Protein AF-A0A7X0UBD3-F1 (afdb_monomer_lite)

Foldseek 3Di:
DDDDDDDDPDPPPPPPPPPPPLDADEDDPLLLLLLLLLLQLVLVLVCVVVVCVVPVVCVVCSCVVNVLSVVLNVLSCVLCVVRCVRHDVVSSVVSSVNSNVLNVVLVVQLVVLCVVLPPVQQDPDPCSVVSSVVSSVVSSVVRVSSVSNVVSSDPPVDDD

Sequence (160 aa):
MKIHLQGVAVALSLAVGSSVMAQSDLPTDADLKSSYCMGVLESKIAGMDEVYKTNPSLKQHEDFILQGPRNDLHRLRSYMAPRAKKLDIDALVAAKNRGVIDFRTARQHGQACLAQCPMEQVTNEKGSYDKWNKCFSACTALEPAYAREDSCKNINWLPF

Secondary structure (DSSP, 8-state):
----------------------PPBPPPHHHHHHHHHHHHHHHHHHTHHHHHHH-GGGGGGHHHHHHHHHHHHHHHHHHHTTTTTTB-HHHHHHHHHHHHHHHHHHHHHHHHHHHHS-GGG--SSTTHHHHHHHHHHHHHTT-HHHHHHHTTS--TTS--

Structure (mmCIF, N/CA/C/O backbone):
data_AF-A0A7X0UBD3-F1
#
_entry.id   AF-A0A7X0UBD3-F1
#
loop_
_atom_site.group_PDB
_atom_site.id
_atom_site.type_symbol
_atom_site.label_atom_id
_atom_site.label_alt_id
_atom_site.label_comp_id
_atom_site.label_asym_id
_atom_site.label_entity_id
_atom_site.label_seq_id
_atom_site.pdbx_PDB_ins_code
_atom_site.Cartn_x
_atom_site.Cartn_y
_atom_site.Cartn_z
_atom_site.occupancy
_atom_site.B_iso_or_equiv
_atom_site.auth_seq_id
_atom_site.auth_comp_id
_atom_site.auth_asym_id
_atom_site.auth_atom_id
_atom_site.pdbx_PDB_model_num
ATOM 1 N N . MET A 1 1 ? -68.384 -22.236 56.924 1.00 40.00 1 MET A N 1
ATOM 2 C CA . MET A 1 1 ? -66.936 -22.336 56.631 1.00 40.00 1 MET A CA 1
ATOM 3 C C . MET A 1 1 ? -66.540 -21.136 55.782 1.00 40.00 1 MET A C 1
ATOM 5 O O . MET A 1 1 ? -67.017 -21.034 54.662 1.00 40.00 1 MET A O 1
ATOM 9 N N . LYS A 1 2 ? -65.780 -20.183 56.336 1.00 39.31 2 LYS A N 1
ATOM 10 C CA . LYS A 1 2 ? -65.278 -18.998 55.618 1.00 39.31 2 LYS A CA 1
ATOM 11 C C . LYS A 1 2 ? -63.831 -19.270 55.207 1.00 39.31 2 LYS A C 1
ATOM 13 O O . LYS A 1 2 ? -63.009 -19.534 56.076 1.00 39.31 2 LYS A O 1
ATOM 18 N N . ILE A 1 3 ? -63.544 -19.230 53.909 1.00 45.53 3 ILE A N 1
ATOM 19 C CA . ILE A 1 3 ? -62.196 -19.401 53.358 1.00 45.53 3 ILE A CA 1
ATOM 20 C C . ILE A 1 3 ? -61.689 -18.004 52.992 1.00 45.53 3 ILE A C 1
ATOM 22 O O . ILE A 1 3 ? -62.218 -17.372 52.081 1.00 45.53 3 ILE A O 1
ATOM 26 N N . HIS A 1 4 ? -60.705 -17.500 53.737 1.00 45.44 4 HIS A N 1
ATOM 27 C CA . HIS A 1 4 ? -59.987 -16.271 53.404 1.00 45.44 4 HIS A CA 1
ATOM 28 C C . HIS A 1 4 ? -58.830 -16.615 52.457 1.00 45.44 4 HIS A C 1
ATOM 30 O O . HIS A 1 4 ? -57.827 -17.176 52.888 1.00 45.44 4 HIS A O 1
ATOM 36 N N . LEU A 1 5 ? -58.969 -16.276 51.172 1.00 47.66 5 LEU A N 1
ATOM 37 C CA . LEU A 1 5 ? -57.849 -16.240 50.229 1.00 47.66 5 LEU A CA 1
ATOM 38 C C . LEU A 1 5 ? -57.101 -14.913 50.423 1.00 47.66 5 LEU A C 1
ATOM 40 O O . LEU A 1 5 ? -57.594 -13.854 50.040 1.00 47.66 5 LEU A O 1
ATOM 44 N N . GLN A 1 6 ? -55.921 -14.964 51.037 1.00 52.25 6 GLN A N 1
ATOM 45 C CA . GLN A 1 6 ? -54.974 -13.851 51.024 1.00 52.25 6 GLN A CA 1
ATOM 46 C C . GLN A 1 6 ? -54.225 -13.872 49.688 1.00 52.25 6 GLN A C 1
ATOM 48 O O . GLN A 1 6 ? -53.422 -14.763 49.424 1.00 52.25 6 GLN A O 1
ATOM 53 N N . GLY A 1 7 ? -54.533 -12.904 48.825 1.00 49.19 7 GLY A N 1
ATOM 54 C CA . GLY A 1 7 ? -53.818 -12.683 47.574 1.00 49.19 7 GLY A CA 1
ATOM 55 C C . GLY A 1 7 ? -52.443 -12.082 47.849 1.00 49.19 7 GLY A C 1
ATOM 56 O O . GLY A 1 7 ? -52.338 -10.924 48.244 1.00 49.19 7 GLY A O 1
ATOM 57 N N . VAL A 1 8 ? -51.390 -12.867 47.635 1.00 57.97 8 VAL A N 1
ATOM 58 C CA . VAL A 1 8 ? -50.011 -12.373 47.602 1.00 57.97 8 VAL A CA 1
ATOM 59 C C . VAL A 1 8 ? -49.775 -11.775 46.217 1.00 57.97 8 VAL A C 1
ATOM 61 O O . VAL A 1 8 ? -49.579 -12.493 45.239 1.00 57.97 8 VAL A O 1
ATOM 64 N N . ALA A 1 9 ? -49.836 -10.449 46.122 1.00 56.19 9 ALA A N 1
ATOM 65 C CA . ALA A 1 9 ? -49.432 -9.719 44.929 1.00 56.19 9 ALA A CA 1
ATOM 66 C C . ALA A 1 9 ? -47.896 -9.714 44.845 1.00 56.19 9 ALA A C 1
ATOM 68 O O . ALA A 1 9 ? -47.226 -8.924 45.507 1.00 56.19 9 ALA A O 1
ATOM 69 N N . VAL A 1 10 ? -47.330 -10.626 44.052 1.00 59.91 10 VAL A N 1
ATOM 70 C CA . VAL A 1 10 ? -45.899 -10.622 43.720 1.00 59.91 10 VAL A CA 1
ATOM 71 C C . VAL A 1 10 ? -45.668 -9.545 42.661 1.00 59.91 10 VAL A C 1
ATOM 73 O O . VAL A 1 10 ? -45.934 -9.748 41.478 1.00 59.91 10 VAL A O 1
ATOM 76 N N . ALA A 1 11 ? -45.205 -8.372 43.094 1.00 57.41 11 ALA A N 1
ATOM 77 C CA . ALA A 1 11 ? -44.756 -7.308 42.205 1.00 57.41 11 ALA A CA 1
ATOM 78 C C . ALA A 1 11 ? -43.407 -7.707 41.583 1.00 57.41 11 ALA A C 1
ATOM 80 O O . ALA A 1 11 ? -42.354 -7.604 42.211 1.00 57.41 11 ALA A O 1
ATOM 81 N N . LEU A 1 12 ? -43.451 -8.214 40.349 1.00 59.75 12 LEU A N 1
ATOM 82 C CA . LEU A 1 12 ? -42.274 -8.553 39.557 1.00 59.75 12 LEU A CA 1
ATOM 83 C C . LEU A 1 12 ? -41.674 -7.257 38.984 1.00 59.75 12 LEU A C 1
ATOM 85 O O . LEU A 1 12 ? -42.066 -6.788 37.917 1.00 59.75 12 LEU A O 1
ATOM 89 N N . SER A 1 13 ? -40.752 -6.643 39.726 1.00 57.19 13 SER A N 1
ATOM 90 C CA . SER A 1 13 ? -39.983 -5.483 39.270 1.00 57.19 13 SER A CA 1
ATOM 91 C C . SER A 1 13 ? -39.074 -5.890 38.108 1.00 57.19 13 SER A C 1
ATOM 93 O O . SER A 1 13 ? -37.975 -6.404 38.311 1.00 57.19 13 SER A O 1
ATOM 95 N N . LEU A 1 14 ? -39.542 -5.675 36.877 1.00 60.03 14 LEU A N 1
ATOM 96 C CA . LEU A 1 14 ? -38.732 -5.724 35.663 1.00 60.03 14 LEU A CA 1
ATOM 97 C C . LEU A 1 14 ? -37.658 -4.637 35.762 1.00 60.03 14 LEU A C 1
ATOM 99 O O . LEU A 1 14 ? -37.892 -3.475 35.434 1.00 60.03 14 LEU A O 1
ATOM 103 N N . ALA A 1 15 ? -36.476 -5.014 36.247 1.00 61.22 15 ALA A N 1
ATOM 104 C CA . ALA A 1 15 ? -35.271 -4.222 36.086 1.00 61.22 15 ALA A CA 1
ATOM 105 C C . ALA A 1 15 ? -34.971 -4.151 34.584 1.00 61.22 15 ALA A C 1
ATOM 107 O O . ALA A 1 15 ? -34.332 -5.037 34.017 1.00 61.22 15 ALA A O 1
ATOM 108 N N . VAL A 1 16 ? -35.484 -3.111 33.926 1.00 61.78 16 VAL A N 1
ATOM 109 C CA . VAL A 1 16 ? -35.059 -2.719 32.585 1.00 61.78 16 VAL A CA 1
ATOM 110 C C . VAL A 1 16 ? -33.621 -2.239 32.739 1.00 61.78 16 VAL A C 1
ATOM 112 O O . VAL A 1 16 ? -33.356 -1.071 33.010 1.00 61.78 16 VAL A O 1
ATOM 115 N N . GLY A 1 17 ? -32.684 -3.183 32.680 1.00 59.53 17 GLY A N 1
ATOM 116 C CA . GLY A 1 17 ? -31.270 -2.885 32.569 1.00 59.53 17 GLY A CA 1
ATOM 117 C C . GLY A 1 17 ? -31.074 -2.158 31.252 1.00 59.53 17 GLY A C 1
ATOM 118 O O . GLY A 1 17 ? -31.042 -2.791 30.198 1.00 59.53 17 GLY A O 1
ATOM 119 N N . SER A 1 18 ? -30.993 -0.829 31.311 1.00 58.84 18 SER A N 1
ATOM 120 C CA . SER A 1 18 ? -30.535 -0.005 30.204 1.00 58.84 18 SER A CA 1
ATOM 121 C C . SER A 1 18 ? -29.149 -0.504 29.835 1.00 58.84 18 SER A C 1
ATOM 123 O O . SER A 1 18 ? -28.153 -0.158 30.469 1.00 58.84 18 SER A O 1
ATOM 125 N N . SER A 1 19 ? -29.097 -1.382 28.839 1.00 58.09 19 SER A N 1
ATOM 126 C CA . SER A 1 19 ? -27.862 -1.735 28.170 1.00 58.09 19 SER A CA 1
ATOM 127 C C . SER A 1 19 ? -27.435 -0.447 27.492 1.00 58.09 19 SER A C 1
ATOM 129 O O . SER A 1 19 ? -27.930 -0.118 26.416 1.00 58.09 19 SER A O 1
ATOM 131 N N . VAL A 1 20 ? -26.607 0.346 28.172 1.00 62.91 20 VAL A N 1
ATOM 132 C CA . VAL A 1 20 ? -25.864 1.417 27.523 1.00 62.91 20 VAL A CA 1
ATOM 133 C C . VAL A 1 20 ? -25.026 0.690 26.488 1.00 62.91 20 VAL A C 1
ATOM 135 O O . VAL A 1 20 ? -23.997 0.100 26.813 1.00 62.91 20 VAL A O 1
ATOM 138 N N . MET A 1 21 ? -25.531 0.626 25.257 1.00 64.88 21 MET A N 1
ATOM 139 C CA . MET A 1 21 ? -24.713 0.249 24.125 1.00 64.88 21 MET A CA 1
ATOM 140 C C . MET A 1 21 ? -23.587 1.267 24.129 1.00 64.88 21 MET A C 1
ATOM 142 O O . MET A 1 21 ? -23.836 2.451 23.917 1.00 64.88 21 MET A O 1
ATOM 146 N N . ALA A 1 22 ? -22.387 0.824 24.505 1.00 68.06 22 ALA A N 1
ATOM 147 C CA . ALA A 1 22 ? -21.192 1.636 24.406 1.00 68.06 22 ALA A CA 1
ATOM 148 C C . ALA A 1 22 ? -21.100 2.056 22.940 1.00 68.06 22 ALA A C 1
ATOM 150 O O . ALA A 1 22 ? -20.814 1.234 22.072 1.00 68.06 22 ALA A O 1
ATOM 151 N N . GLN A 1 23 ? -21.500 3.294 22.666 1.00 72.94 23 GLN A N 1
ATOM 152 C CA . GLN A 1 23 ? -21.565 3.814 21.319 1.00 72.94 23 GLN A CA 1
ATOM 153 C C . GLN A 1 23 ? -20.124 3.923 20.846 1.00 72.94 23 GLN A C 1
ATOM 155 O O . GLN A 1 23 ? -19.315 4.590 21.490 1.00 72.94 23 GLN A O 1
ATOM 160 N N . SER A 1 24 ? -19.790 3.181 19.795 1.00 84.69 24 SER A N 1
ATOM 161 C CA . SER A 1 24 ? -18.459 3.243 19.217 1.00 84.69 24 SER A CA 1
ATOM 162 C C . SER A 1 24 ? -18.173 4.670 18.763 1.00 84.69 24 SER A C 1
ATOM 164 O O . SER A 1 24 ? -19.006 5.306 18.114 1.00 84.69 24 SER A O 1
ATOM 166 N N . ASP A 1 25 ? -16.990 5.162 19.108 1.00 92.62 25 ASP A N 1
ATOM 167 C CA . ASP A 1 25 ? -16.493 6.437 18.621 1.00 92.62 25 ASP A CA 1
ATOM 168 C C . ASP A 1 25 ? -16.275 6.339 17.103 1.00 92.62 25 ASP A C 1
ATOM 170 O O . ASP A 1 25 ? -15.811 5.318 16.578 1.00 92.62 25 ASP A O 1
ATOM 174 N N . LEU A 1 26 ? -16.587 7.415 16.381 1.00 95.38 26 LEU A N 1
ATOM 175 C CA . LEU A 1 26 ? -16.303 7.481 14.951 1.00 95.38 26 LEU A CA 1
ATOM 176 C C . LEU A 1 26 ? -14.779 7.533 14.723 1.00 95.38 26 LEU A C 1
ATOM 178 O O . LEU A 1 26 ? -14.100 8.334 15.374 1.00 95.38 26 LEU A O 1
ATOM 182 N N . PRO A 1 27 ? -14.224 6.723 13.801 1.00 96.31 27 PRO A N 1
ATOM 183 C CA . PRO A 1 27 ? -12.815 6.788 13.442 1.00 96.31 27 PRO A CA 1
ATOM 184 C C . PRO A 1 27 ? -12.439 8.163 12.892 1.00 96.31 27 PRO A C 1
ATOM 186 O O . PRO A 1 27 ? -13.174 8.753 12.101 1.00 96.31 27 PRO A O 1
ATOM 189 N N . THR A 1 28 ? -11.260 8.650 13.264 1.00 96.12 28 THR A N 1
ATOM 190 C CA . THR A 1 28 ? -10.663 9.830 12.630 1.00 96.12 28 THR A CA 1
ATOM 191 C C . THR A 1 28 ? -10.096 9.482 11.251 1.00 96.12 28 THR A C 1
ATOM 193 O O . THR A 1 28 ? -9.867 8.312 10.932 1.00 96.12 28 THR A O 1
ATOM 196 N N . ASP A 1 29 ? -9.756 10.497 10.452 1.00 96.31 29 ASP A N 1
ATOM 197 C CA . ASP A 1 29 ? -9.051 10.299 9.177 1.00 96.31 29 ASP A CA 1
ATOM 198 C C . ASP A 1 29 ? -7.744 9.508 9.350 1.00 96.31 29 ASP A C 1
ATOM 200 O O . ASP A 1 29 ? -7.389 8.690 8.500 1.00 96.31 29 ASP A O 1
ATOM 204 N N . ALA A 1 30 ? -7.038 9.706 10.469 1.00 96.06 30 ALA A N 1
ATOM 205 C CA . ALA A 1 30 ? -5.819 8.967 10.781 1.00 96.06 30 ALA A CA 1
ATOM 206 C C . ALA A 1 30 ? -6.098 7.491 11.107 1.00 96.06 30 ALA A C 1
ATOM 208 O O . ALA A 1 30 ? -5.305 6.632 10.718 1.00 96.06 30 ALA A O 1
ATOM 209 N N . ASP A 1 31 ? -7.221 7.174 11.757 1.00 96.94 31 ASP A N 1
ATOM 210 C CA . ASP A 1 31 ? -7.623 5.793 12.049 1.00 96.94 31 ASP A CA 1
ATOM 211 C C . ASP A 1 31 ? -8.033 5.059 10.759 1.00 96.94 31 ASP A C 1
ATOM 213 O O . ASP A 1 31 ? -7.580 3.939 10.497 1.00 96.94 31 ASP A O 1
ATOM 217 N N . LEU A 1 32 ? -8.818 5.719 9.897 1.00 97.81 32 LEU A N 1
ATOM 218 C CA . LEU A 1 32 ? -9.216 5.183 8.592 1.00 97.81 32 LEU A CA 1
ATOM 219 C C . LEU A 1 32 ? -8.004 4.975 7.681 1.00 97.81 32 LEU A C 1
ATOM 221 O O . LEU A 1 32 ? -7.842 3.897 7.105 1.00 97.81 32 LEU A O 1
ATOM 225 N N . LYS A 1 33 ? -7.113 5.971 7.587 1.00 97.75 33 LYS A N 1
ATOM 226 C CA . LYS A 1 33 ? -5.888 5.872 6.784 1.00 97.75 33 LYS A CA 1
ATOM 227 C C . LYS A 1 33 ? -4.946 4.798 7.324 1.00 97.75 33 LYS A C 1
ATOM 229 O O . LYS A 1 33 ? -4.365 4.054 6.536 1.00 97.75 33 LYS A O 1
ATOM 234 N N . SER A 1 34 ? -4.836 4.665 8.646 1.00 97.81 34 SER A N 1
ATOM 235 C CA . SER A 1 34 ? -4.080 3.581 9.282 1.00 97.81 34 SER A CA 1
ATOM 236 C C . SER A 1 34 ? -4.603 2.216 8.870 1.00 97.81 34 SER A C 1
ATOM 238 O O . SER A 1 34 ? -3.834 1.383 8.390 1.00 97.81 34 SER A O 1
ATOM 240 N N . SER A 1 35 ? -5.915 2.007 8.984 1.00 98.19 35 SER A N 1
ATOM 241 C CA . SER A 1 35 ? -6.546 0.742 8.612 1.00 98.19 35 SER A CA 1
ATOM 242 C C . SER A 1 35 ? -6.397 0.438 7.115 1.00 98.19 35 SER A C 1
ATOM 244 O O . SER A 1 35 ? -6.032 -0.678 6.737 1.00 98.19 35 SER A O 1
ATOM 246 N N . TYR A 1 36 ? -6.574 1.449 6.257 1.00 98.62 36 TYR A N 1
ATOM 247 C CA . TYR A 1 36 ? -6.319 1.360 4.817 1.00 98.62 36 TYR A CA 1
ATOM 248 C C . TYR A 1 36 ? -4.879 0.917 4.517 1.00 98.62 36 TYR A C 1
ATOM 250 O O . TYR A 1 36 ? -4.666 -0.079 3.819 1.00 98.62 36 TYR A O 1
ATOM 258 N N . CYS A 1 37 ? -3.881 1.597 5.091 1.00 98.50 37 CYS A N 1
ATOM 259 C CA . CYS A 1 37 ? -2.476 1.277 4.849 1.00 98.50 37 CYS A CA 1
ATOM 260 C C . CYS A 1 37 ? -2.061 -0.079 5.427 1.00 98.50 37 CYS A C 1
ATOM 262 O O . CYS A 1 37 ? -1.209 -0.744 4.840 1.00 98.50 37 CYS A O 1
ATOM 264 N N . MET A 1 38 ? -2.686 -0.548 6.513 1.00 98.56 38 MET A N 1
ATOM 265 C CA . MET A 1 38 ? -2.489 -1.924 6.978 1.00 98.56 38 MET A CA 1
ATOM 266 C C . MET A 1 38 ? -2.898 -2.937 5.902 1.00 98.56 38 MET A C 1
ATOM 268 O O . MET A 1 38 ? -2.139 -3.863 5.633 1.00 98.56 38 MET A O 1
ATOM 272 N N . GLY A 1 39 ? -4.051 -2.744 5.249 1.00 98.62 39 GLY A N 1
ATOM 273 C CA . GLY A 1 39 ? -4.507 -3.613 4.156 1.00 98.62 39 GLY A CA 1
ATOM 274 C C . GLY A 1 39 ? -3.557 -3.614 2.953 1.00 98.62 39 GLY A C 1
ATOM 275 O O . GLY A 1 39 ? -3.235 -4.678 2.420 1.00 98.62 39 GLY A O 1
ATOM 276 N N . VAL A 1 40 ? -3.052 -2.436 2.571 1.00 98.44 40 VAL A N 1
ATOM 277 C CA . VAL A 1 40 ? -2.038 -2.283 1.513 1.00 98.44 40 VAL A CA 1
ATOM 278 C C . VAL A 1 40 ? -0.755 -3.042 1.863 1.00 98.44 40 VAL A C 1
ATOM 280 O O . VAL A 1 40 ? -0.291 -3.869 1.080 1.00 98.44 40 VAL A O 1
ATOM 283 N N . LEU A 1 41 ? -0.174 -2.788 3.040 1.00 97.94 41 LEU A N 1
ATOM 284 C CA . LEU A 1 41 ? 1.118 -3.360 3.428 1.00 97.94 41 LEU A CA 1
ATOM 285 C C . LEU A 1 41 ? 1.042 -4.873 3.653 1.00 97.94 41 LEU A C 1
ATOM 287 O O . LEU A 1 41 ? 1.953 -5.590 3.243 1.00 97.94 41 LEU A O 1
ATOM 291 N N . GLU A 1 42 ? -0.044 -5.375 4.246 1.00 98.12 42 GLU A N 1
ATOM 292 C CA . GLU A 1 42 ? -0.281 -6.818 4.376 1.00 98.12 42 GLU A CA 1
ATOM 293 C C . GLU A 1 42 ? -0.370 -7.489 3.000 1.00 98.12 42 GLU A C 1
ATOM 295 O O . GLU A 1 42 ? 0.277 -8.513 2.779 1.00 98.12 42 GLU A O 1
ATOM 300 N N . SER A 1 43 ? -1.089 -6.877 2.052 1.00 97.50 43 SER A N 1
ATOM 301 C CA . SER A 1 43 ? -1.194 -7.387 0.678 1.00 97.50 43 SER A CA 1
ATOM 302 C C . SER A 1 43 ? 0.146 -7.347 -0.055 1.00 97.50 43 SER A C 1
ATOM 304 O O . SER A 1 43 ? 0.488 -8.288 -0.771 1.00 97.50 43 SER A O 1
ATOM 306 N N . LYS A 1 44 ? 0.940 -6.292 0.158 1.00 95.69 44 LYS A N 1
ATOM 307 C CA . LYS A 1 44 ? 2.289 -6.161 -0.398 1.00 95.69 44 LYS A CA 1
ATOM 308 C C . LYS A 1 44 ? 3.224 -7.250 0.110 1.00 95.69 44 LYS A C 1
ATOM 310 O O . LYS A 1 44 ? 3.909 -7.872 -0.694 1.00 95.69 44 LYS A O 1
ATOM 315 N N . ILE A 1 45 ? 3.236 -7.488 1.421 1.00 96.12 45 ILE A N 1
ATOM 316 C CA . ILE A 1 45 ? 4.054 -8.534 2.045 1.00 96.12 45 ILE A CA 1
ATOM 317 C C . ILE A 1 45 ? 3.624 -9.912 1.529 1.00 96.12 45 ILE A C 1
ATOM 319 O O . ILE A 1 45 ? 4.471 -10.671 1.070 1.00 96.12 45 ILE A O 1
ATOM 323 N N . ALA A 1 46 ? 2.321 -10.211 1.526 1.00 95.38 46 ALA A N 1
ATOM 324 C CA . ALA A 1 46 ? 1.801 -11.492 1.042 1.00 95.38 46 ALA A CA 1
ATOM 325 C C . ALA A 1 46 ? 2.065 -11.715 -0.460 1.00 95.38 46 ALA A C 1
ATOM 327 O O . ALA A 1 46 ? 2.350 -12.828 -0.894 1.00 95.38 46 ALA A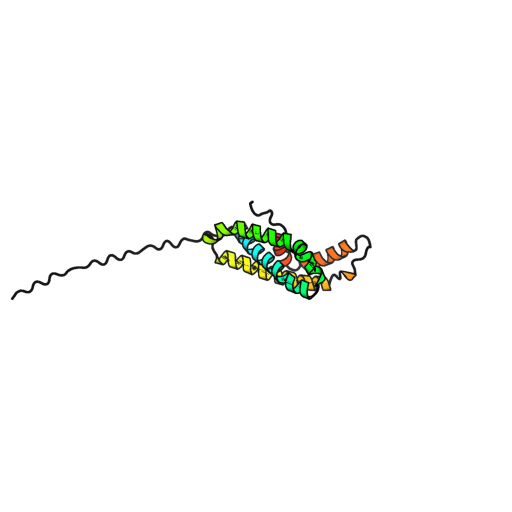 O 1
ATOM 328 N N . GLY A 1 47 ? 2.012 -10.652 -1.267 1.00 93.19 47 GLY A N 1
ATOM 329 C CA . GLY A 1 47 ? 2.259 -10.711 -2.708 1.00 93.19 47 GLY A CA 1
ATOM 330 C C . GLY A 1 47 ? 3.716 -10.976 -3.100 1.00 93.19 47 GLY A C 1
ATOM 331 O O . GLY A 1 47 ? 3.979 -11.224 -4.280 1.00 93.19 47 GLY A O 1
ATOM 332 N N . MET A 1 48 ? 4.664 -10.928 -2.156 1.00 92.69 48 MET A N 1
ATOM 333 C CA . MET A 1 48 ? 6.074 -11.218 -2.439 1.00 92.69 48 MET A CA 1
ATOM 334 C C . MET A 1 48 ? 6.342 -12.700 -2.681 1.00 92.69 48 MET A C 1
ATOM 336 O O . MET A 1 48 ? 7.227 -13.015 -3.471 1.00 92.69 48 MET A O 1
ATOM 340 N N . ASP A 1 49 ? 5.551 -13.606 -2.103 1.00 89.38 49 ASP A N 1
ATOM 341 C CA . ASP A 1 49 ? 5.714 -15.047 -2.334 1.00 89.38 49 ASP A CA 1
ATOM 342 C C . ASP A 1 49 ? 5.584 -15.405 -3.819 1.00 89.38 49 ASP A C 1
ATOM 344 O O . ASP A 1 49 ? 6.335 -16.227 -4.344 1.00 89.38 49 ASP A O 1
ATOM 348 N N . GLU A 1 50 ? 4.650 -14.764 -4.523 1.00 89.19 50 GLU A N 1
ATOM 349 C CA . GLU A 1 50 ? 4.488 -14.927 -5.968 1.00 89.19 50 GLU A CA 1
ATOM 350 C C . GLU A 1 50 ? 5.700 -14.381 -6.734 1.00 89.19 50 GLU A C 1
ATOM 352 O O . GLU A 1 50 ? 6.213 -15.041 -7.637 1.00 89.19 50 GLU A O 1
ATOM 357 N N . VAL A 1 51 ? 6.214 -13.219 -6.321 1.00 89.62 51 VAL A N 1
ATOM 358 C CA . VAL A 1 51 ? 7.407 -12.603 -6.922 1.00 89.62 51 VAL A CA 1
ATOM 359 C C . VAL A 1 51 ? 8.640 -13.488 -6.730 1.00 89.62 51 VAL A C 1
ATOM 361 O O . VAL A 1 51 ? 9.444 -13.614 -7.652 1.00 89.62 51 VAL A O 1
ATOM 364 N N . TYR A 1 52 ? 8.787 -14.135 -5.572 1.00 91.62 52 TYR A N 1
ATOM 365 C CA . TYR A 1 52 ? 9.891 -15.057 -5.297 1.00 91.62 52 TYR A CA 1
ATOM 366 C C . TYR A 1 52 ? 9.786 -16.360 -6.083 1.00 91.62 52 TYR A C 1
ATOM 368 O O . TYR A 1 52 ? 10.814 -16.923 -6.449 1.00 91.62 52 TYR A O 1
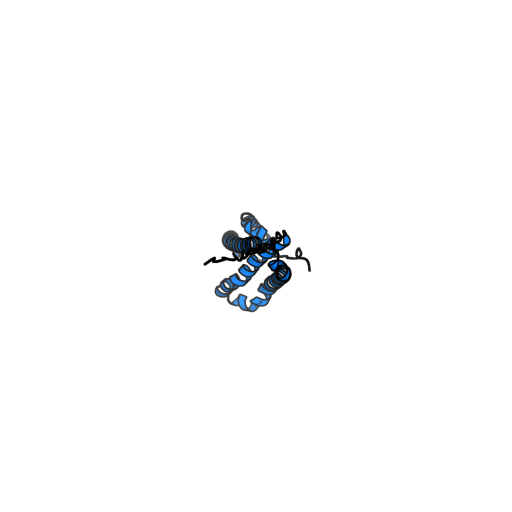ATOM 376 N N . LYS A 1 53 ? 8.574 -16.836 -6.391 1.00 92.06 53 LYS A N 1
ATOM 377 C CA . LYS A 1 53 ? 8.396 -18.009 -7.260 1.00 92.06 53 LYS A CA 1
ATOM 378 C C . LYS A 1 53 ? 8.905 -17.745 -8.673 1.00 92.06 53 LYS A C 1
ATOM 380 O O . LYS A 1 53 ? 9.549 -18.614 -9.251 1.00 92.06 53 LYS A O 1
ATOM 385 N N . THR A 1 54 ? 8.645 -16.557 -9.217 1.00 91.94 54 THR A N 1
ATOM 386 C CA . THR A 1 54 ? 9.124 -16.181 -10.556 1.00 91.94 54 THR A CA 1
ATOM 387 C C . THR A 1 54 ? 10.568 -15.678 -10.543 1.00 91.94 54 THR A C 1
ATOM 389 O O . THR A 1 54 ? 11.246 -15.764 -11.559 1.00 91.94 54 THR A O 1
ATOM 392 N N . ASN A 1 55 ? 11.056 -15.178 -9.401 1.00 91.06 55 ASN A N 1
ATOM 393 C CA . ASN A 1 55 ? 12.407 -14.638 -9.235 1.00 91.06 55 ASN A CA 1
ATOM 394 C C . ASN A 1 55 ? 13.058 -15.135 -7.927 1.00 91.06 55 ASN A C 1
ATOM 396 O O . ASN A 1 55 ? 13.184 -14.365 -6.967 1.00 91.06 55 ASN A O 1
ATOM 400 N N . PRO A 1 56 ? 13.509 -16.402 -7.860 1.00 92.69 56 PRO A N 1
ATOM 401 C CA . PRO A 1 56 ? 14.033 -16.987 -6.622 1.00 92.69 56 PRO A CA 1
ATOM 402 C C . PRO A 1 56 ? 15.240 -16.245 -6.038 1.00 92.69 56 PRO A C 1
ATOM 404 O O . PRO A 1 56 ? 15.411 -16.214 -4.821 1.00 92.69 56 PRO A O 1
ATOM 407 N N . SER A 1 57 ? 16.047 -15.594 -6.883 1.00 93.62 57 SER A N 1
ATOM 408 C CA . SER A 1 57 ? 17.190 -14.780 -6.455 1.00 93.62 57 SER A CA 1
ATOM 409 C C . SER A 1 57 ? 16.789 -13.596 -5.574 1.00 93.62 57 SER A C 1
ATOM 411 O O . SER A 1 57 ? 17.571 -13.185 -4.727 1.00 93.62 57 SER A O 1
ATOM 413 N N . LEU A 1 58 ? 15.568 -13.065 -5.703 1.00 91.75 58 LEU A N 1
ATOM 414 C CA . LEU A 1 58 ? 15.100 -11.966 -4.853 1.00 91.75 58 LEU A CA 1
ATOM 415 C C . LEU A 1 58 ? 14.829 -12.410 -3.414 1.00 91.75 58 LEU A C 1
ATOM 417 O O . LEU A 1 58 ? 14.867 -11.578 -2.509 1.00 91.75 58 LEU A O 1
ATOM 421 N N . LYS A 1 59 ? 14.598 -13.708 -3.181 1.00 93.12 59 LYS A N 1
ATOM 422 C CA . LYS A 1 59 ? 14.312 -14.237 -1.844 1.00 93.12 59 LYS A CA 1
ATOM 423 C C . LYS A 1 59 ? 15.487 -14.045 -0.883 1.00 93.12 59 LYS A C 1
ATOM 425 O O . LYS A 1 59 ? 15.278 -13.779 0.293 1.00 93.12 59 LYS A O 1
ATOM 430 N N . GLN A 1 60 ? 16.726 -14.093 -1.377 1.00 93.69 60 GLN A N 1
ATOM 431 C CA . GLN A 1 60 ? 17.916 -13.841 -0.549 1.00 93.69 60 GLN A CA 1
ATOM 432 C C . GLN A 1 60 ? 17.989 -12.392 -0.026 1.00 93.69 60 GLN A C 1
ATOM 434 O O . GLN A 1 60 ? 18.734 -12.105 0.905 1.00 93.69 60 GLN A O 1
ATOM 439 N N . HIS A 1 61 ? 17.215 -11.483 -0.625 1.00 93.38 61 HIS A N 1
ATOM 440 C CA . HIS A 1 61 ? 17.106 -10.079 -0.238 1.00 93.38 61 HIS A CA 1
ATOM 441 C C . HIS A 1 61 ? 15.756 -9.763 0.418 1.00 93.38 61 HIS A C 1
ATOM 443 O O . HIS A 1 61 ? 15.400 -8.591 0.535 1.00 93.38 61 HIS A O 1
ATOM 449 N N . GLU A 1 62 ? 14.995 -10.780 0.835 1.00 92.25 62 GLU A N 1
ATOM 450 C CA . GLU A 1 62 ? 13.660 -10.609 1.409 1.00 92.25 62 GLU A CA 1
ATOM 451 C C . GLU A 1 62 ? 13.656 -9.610 2.562 1.00 92.25 62 GLU A C 1
ATOM 453 O O . GLU A 1 62 ? 12.856 -8.678 2.548 1.00 92.25 62 GLU A O 1
ATOM 458 N N . ASP A 1 63 ? 14.577 -9.753 3.515 1.00 92.88 63 ASP A N 1
ATOM 459 C CA . ASP A 1 63 ? 14.633 -8.854 4.665 1.00 92.88 63 ASP A CA 1
ATOM 460 C C . ASP A 1 63 ? 14.894 -7.413 4.239 1.00 92.88 63 ASP A C 1
ATOM 462 O O . ASP A 1 63 ? 14.207 -6.513 4.705 1.00 92.88 63 ASP A O 1
ATOM 466 N N . PHE A 1 64 ? 15.794 -7.180 3.285 1.00 93.69 64 PHE A N 1
ATOM 467 C CA . PHE A 1 64 ? 16.029 -5.838 2.753 1.00 93.69 64 PHE A CA 1
ATOM 468 C C . PHE A 1 64 ? 14.781 -5.266 2.056 1.00 93.69 64 PHE A C 1
ATOM 470 O O . PHE A 1 64 ? 14.429 -4.105 2.259 1.00 93.69 64 PHE A O 1
ATOM 477 N N . ILE A 1 65 ? 14.077 -6.084 1.269 1.00 92.50 65 ILE A N 1
ATOM 478 C CA . ILE A 1 65 ? 12.883 -5.671 0.515 1.00 92.50 65 ILE A CA 1
ATOM 479 C C . ILE A 1 65 ? 11.689 -5.408 1.449 1.00 92.50 65 ILE A C 1
ATOM 481 O O . ILE A 1 65 ? 10.911 -4.475 1.226 1.00 92.50 65 ILE A O 1
ATOM 485 N N . LEU A 1 66 ? 11.520 -6.233 2.484 1.00 95.44 66 LEU A N 1
ATOM 486 C CA . LEU A 1 66 ? 10.338 -6.243 3.343 1.00 95.44 66 LEU A CA 1
ATOM 487 C C . LEU A 1 66 ? 10.527 -5.543 4.687 1.00 95.44 66 LEU A C 1
ATOM 489 O O . LEU A 1 66 ? 9.522 -5.298 5.354 1.00 95.44 66 LEU A O 1
ATOM 493 N N . GLN A 1 67 ? 11.746 -5.172 5.086 1.00 95.75 67 GLN A N 1
ATOM 494 C CA . GLN A 1 67 ? 11.990 -4.493 6.363 1.00 95.75 67 GLN A CA 1
ATOM 495 C C . GLN A 1 67 ? 11.163 -3.211 6.495 1.00 95.75 67 GLN A C 1
ATOM 497 O O . GLN A 1 67 ? 10.477 -3.044 7.500 1.00 95.75 67 GLN A O 1
ATOM 502 N N . GLY A 1 68 ? 11.169 -2.338 5.481 1.00 94.94 68 GLY A N 1
ATOM 503 C CA . GLY A 1 68 ? 10.361 -1.111 5.478 1.00 94.94 68 GLY A CA 1
ATOM 504 C C . GLY A 1 68 ? 8.863 -1.398 5.670 1.00 94.94 68 GLY A C 1
ATOM 505 O O . GLY A 1 68 ? 8.302 -1.001 6.691 1.00 94.94 68 GLY A O 1
ATOM 506 N N . PRO A 1 69 ? 8.226 -2.172 4.767 1.00 96.06 69 PRO A N 1
ATOM 507 C CA . PRO A 1 69 ? 6.824 -2.567 4.908 1.00 96.06 69 PRO A CA 1
ATOM 508 C C . PRO A 1 69 ? 6.475 -3.237 6.246 1.00 96.06 69 PRO A C 1
ATOM 510 O O . PRO A 1 69 ? 5.418 -2.955 6.809 1.00 96.06 69 PRO A O 1
ATOM 513 N N . ARG A 1 70 ? 7.342 -4.114 6.775 1.00 96.81 70 ARG A N 1
ATOM 514 C CA . ARG A 1 70 ? 7.133 -4.791 8.068 1.00 96.81 70 ARG A CA 1
ATOM 515 C C . ARG A 1 70 ? 7.188 -3.803 9.233 1.00 96.81 70 ARG A C 1
ATOM 517 O O . ARG A 1 70 ? 6.330 -3.869 10.112 1.00 96.81 70 ARG A O 1
ATOM 524 N N . ASN A 1 71 ? 8.148 -2.880 9.223 1.00 96.19 71 ASN A N 1
ATOM 525 C CA . ASN A 1 71 ? 8.283 -1.846 10.247 1.00 96.19 71 ASN A CA 1
ATOM 526 C C . ASN A 1 71 ? 7.088 -0.888 10.235 1.00 96.19 71 ASN A C 1
ATOM 528 O O . ASN A 1 71 ? 6.517 -0.607 11.289 1.00 96.19 71 ASN A O 1
ATOM 532 N N . ASP A 1 72 ? 6.662 -0.438 9.056 1.00 96.81 72 ASP A N 1
ATOM 533 C CA . ASP A 1 72 ? 5.505 0.450 8.930 1.00 96.81 72 ASP A CA 1
ATOM 534 C C . ASP A 1 72 ? 4.213 -0.248 9.363 1.00 96.81 72 ASP A C 1
ATOM 536 O O . ASP A 1 72 ? 3.430 0.307 10.134 1.00 96.81 72 ASP A O 1
ATOM 540 N N . LEU A 1 73 ? 4.022 -1.510 8.965 1.00 97.56 73 LEU A N 1
ATOM 541 C CA . LEU A 1 73 ? 2.889 -2.313 9.415 1.00 97.56 73 LEU A CA 1
ATOM 542 C C . LEU A 1 73 ? 2.895 -2.507 10.937 1.00 97.56 73 LEU A C 1
ATOM 544 O O . LEU A 1 73 ? 1.838 -2.453 11.570 1.00 97.56 73 LEU A O 1
ATOM 548 N N . HIS A 1 74 ? 4.067 -2.715 11.541 1.00 96.81 74 HIS A N 1
ATOM 549 C CA . HIS A 1 74 ? 4.195 -2.791 12.992 1.00 96.81 74 HIS A CA 1
ATOM 550 C C . HIS A 1 74 ? 3.779 -1.475 13.663 1.00 96.81 74 HIS A C 1
ATOM 552 O O . HIS A 1 74 ? 2.965 -1.502 14.584 1.00 96.81 74 HIS A O 1
ATOM 558 N N . ARG A 1 75 ? 4.248 -0.325 13.162 1.00 96.88 75 ARG A N 1
ATOM 559 C CA . ARG A 1 75 ? 3.872 1.001 13.683 1.00 96.88 75 ARG A CA 1
ATOM 560 C C . ARG A 1 75 ? 2.367 1.260 13.593 1.00 96.88 75 ARG A C 1
ATOM 562 O O . ARG A 1 75 ? 1.763 1.670 14.581 1.00 96.88 75 ARG A O 1
ATOM 569 N N . LEU A 1 76 ? 1.743 0.952 12.454 1.00 97.62 76 LEU A N 1
ATOM 570 C CA . LEU A 1 76 ? 0.291 1.081 12.274 1.00 97.62 76 LEU A CA 1
ATOM 571 C C . LEU A 1 76 ? -0.491 0.198 13.258 1.00 97.62 76 LEU A C 1
ATOM 573 O O . LEU A 1 76 ? -1.464 0.648 13.863 1.00 97.62 76 LEU A O 1
ATOM 577 N N . ARG A 1 77 ? -0.046 -1.048 13.467 1.00 96.94 77 ARG A N 1
ATOM 578 C CA . ARG A 1 77 ? -0.658 -1.962 14.445 1.00 96.94 77 ARG A CA 1
ATOM 579 C C . ARG A 1 77 ? -0.537 -1.431 15.869 1.00 96.94 77 ARG A C 1
ATOM 581 O O . ARG A 1 77 ? -1.521 -1.474 16.602 1.00 96.94 77 ARG A O 1
ATOM 588 N N . SER A 1 78 ? 0.626 -0.907 16.242 1.00 96.56 78 SER A N 1
ATOM 589 C CA . SER A 1 78 ? 0.852 -0.308 17.561 1.00 96.56 78 SER A CA 1
ATOM 590 C C . SER A 1 78 ? -0.042 0.912 17.796 1.00 96.56 78 SER A C 1
ATOM 592 O O . SER A 1 78 ? -0.630 1.033 18.869 1.00 96.56 78 SER A O 1
ATOM 594 N N . TYR A 1 79 ? -0.230 1.760 16.780 1.00 96.06 79 TYR A N 1
ATOM 595 C CA . TYR A 1 79 ? -1.158 2.891 16.843 1.00 96.06 79 TYR A CA 1
ATOM 596 C C . TYR A 1 79 ? -2.623 2.452 17.002 1.00 96.06 79 TYR A C 1
ATOM 598 O O . TYR A 1 79 ? -3.349 3.004 17.832 1.00 96.06 79 TYR A O 1
ATOM 606 N N . MET A 1 80 ? -3.059 1.441 16.242 1.00 96.69 80 MET A N 1
ATOM 607 C CA . MET A 1 80 ? -4.455 0.985 16.243 1.00 96.69 80 MET A CA 1
ATOM 608 C C . MET A 1 80 ? -4.822 0.120 17.455 1.00 96.69 80 MET A C 1
ATOM 610 O O . MET A 1 80 ? -5.977 0.138 17.882 1.00 96.69 80 MET A O 1
ATOM 614 N N . ALA A 1 81 ? -3.875 -0.626 18.033 1.00 95.69 81 ALA A N 1
ATOM 615 C CA . ALA A 1 81 ? -4.131 -1.592 19.105 1.00 95.69 81 ALA A CA 1
ATOM 616 C C . ALA A 1 81 ? -4.927 -1.032 20.308 1.00 95.69 81 ALA A C 1
ATOM 618 O O . ALA A 1 81 ? -5.919 -1.659 20.696 1.00 95.69 81 ALA A O 1
ATOM 619 N N . PRO A 1 82 ? -4.582 0.130 20.898 1.00 94.38 82 PRO A N 1
ATOM 620 C CA . PRO A 1 82 ? -5.362 0.686 22.006 1.00 94.38 82 PRO A CA 1
ATOM 621 C C . PRO A 1 82 ? -6.697 1.311 21.565 1.00 94.38 82 PRO A C 1
ATOM 623 O O . PRO A 1 82 ? -7.579 1.511 22.400 1.00 94.38 82 PRO A O 1
ATOM 626 N N . ARG A 1 83 ? -6.857 1.623 20.273 1.00 93.75 83 ARG A N 1
ATOM 627 C CA . ARG A 1 83 ? -7.997 2.373 19.720 1.00 93.75 83 ARG A CA 1
ATOM 628 C C . ARG A 1 83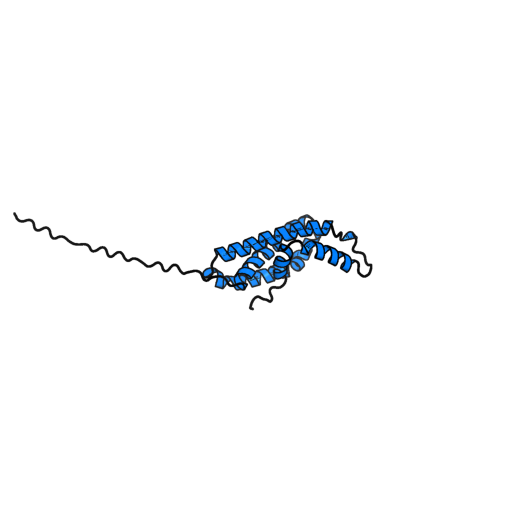 ? -9.117 1.466 19.228 1.00 93.75 83 ARG A C 1
ATOM 630 O O . ARG A 1 83 ? -10.286 1.769 19.442 1.00 93.75 83 ARG A O 1
ATOM 637 N N . ALA A 1 84 ? -8.768 0.321 18.642 1.00 89.44 84 ALA A N 1
ATOM 638 C CA . ALA A 1 84 ? -9.711 -0.571 17.967 1.00 89.44 84 ALA A CA 1
ATOM 639 C C . ALA A 1 84 ? -10.907 -0.991 18.840 1.00 89.44 84 ALA A C 1
ATOM 641 O O . ALA A 1 84 ? -11.997 -1.182 18.330 1.00 89.44 84 ALA A O 1
ATOM 642 N N . LYS A 1 85 ? -10.745 -1.086 20.165 1.00 89.31 85 LYS A N 1
ATOM 643 C CA . LYS A 1 85 ? -11.836 -1.486 21.074 1.00 89.31 85 LYS A CA 1
ATOM 644 C C . LYS A 1 85 ? -12.959 -0.454 21.215 1.00 89.31 85 LYS A C 1
ATOM 646 O O . LYS A 1 85 ? -14.021 -0.806 21.714 1.00 89.31 85 LYS A O 1
ATOM 651 N N . LYS A 1 86 ? -12.692 0.810 20.881 1.00 93.31 86 LYS A N 1
ATOM 652 C CA . LYS A 1 86 ? -13.628 1.927 21.073 1.00 93.31 86 LYS A CA 1
ATOM 653 C C . LYS A 1 86 ? -14.185 2.458 19.762 1.00 93.31 86 LYS A C 1
ATOM 655 O O . LYS A 1 86 ? -15.239 3.073 19.772 1.00 93.31 86 LYS A O 1
ATOM 660 N N . LEU A 1 87 ? -13.469 2.234 18.666 1.00 95.50 87 LEU A N 1
ATOM 661 C CA . LEU A 1 87 ? -13.824 2.757 17.357 1.00 95.50 87 LEU A CA 1
ATOM 662 C C . LEU A 1 87 ? -14.863 1.882 16.653 1.00 95.50 87 LEU A C 1
ATOM 664 O O . LEU A 1 87 ? -14.971 0.686 16.928 1.00 95.50 87 LEU A O 1
ATOM 668 N N . ASP A 1 88 ? -15.589 2.480 15.712 1.00 95.25 88 ASP A N 1
ATOM 669 C CA . ASP A 1 88 ? -16.433 1.756 14.760 1.00 95.25 88 ASP A CA 1
ATOM 670 C C . ASP A 1 88 ? -15.580 0.775 13.934 1.00 95.25 88 ASP A C 1
ATOM 672 O O . ASP A 1 88 ? -14.819 1.160 13.039 1.00 95.25 88 ASP A O 1
ATOM 676 N N . ILE A 1 89 ? -15.695 -0.514 14.256 1.00 94.81 89 ILE A N 1
ATOM 677 C CA . ILE A 1 89 ? -14.946 -1.584 13.597 1.00 94.81 89 ILE A CA 1
ATOM 678 C C . ILE A 1 89 ? -15.360 -1.742 12.135 1.00 94.81 89 ILE A C 1
ATOM 680 O O . ILE A 1 89 ? -14.499 -2.054 11.310 1.00 94.81 89 ILE A O 1
ATOM 684 N N . ASP A 1 90 ? -16.622 -1.499 11.787 1.00 95.94 90 ASP A N 1
ATOM 685 C CA . ASP A 1 90 ? -17.107 -1.699 10.423 1.00 95.94 90 ASP A CA 1
ATOM 686 C C . ASP A 1 90 ? -16.462 -0.682 9.479 1.00 95.94 90 ASP A C 1
ATOM 688 O O . ASP A 1 90 ? -15.960 -1.047 8.411 1.00 95.94 90 ASP A O 1
ATOM 692 N N . ALA A 1 91 ? -16.360 0.577 9.913 1.00 96.50 91 ALA A N 1
ATOM 693 C CA . ALA A 1 91 ? -15.646 1.618 9.179 1.00 96.50 91 ALA A CA 1
ATOM 694 C C . ALA A 1 91 ? -14.147 1.293 9.011 1.00 96.50 91 ALA A C 1
ATOM 696 O O . ALA A 1 91 ? -13.585 1.452 7.920 1.00 96.50 91 ALA A O 1
ATOM 697 N N . LEU A 1 92 ? -13.493 0.771 10.056 1.00 97.69 92 LEU A N 1
ATOM 698 C CA . LEU A 1 92 ? -12.089 0.354 9.983 1.00 97.69 92 LEU A CA 1
ATOM 699 C C . LEU A 1 92 ? -11.889 -0.833 9.032 1.00 97.69 92 LEU A C 1
ATOM 701 O O . LEU A 1 92 ? -10.954 -0.822 8.225 1.00 97.69 92 LEU A O 1
ATOM 705 N N . VAL A 1 93 ? -12.756 -1.844 9.091 1.00 97.88 93 VAL A N 1
ATOM 706 C CA . VAL A 1 93 ? -12.717 -3.013 8.201 1.00 97.88 93 VAL A CA 1
ATOM 707 C C . VAL A 1 93 ? -12.964 -2.592 6.755 1.00 97.88 93 VAL A C 1
ATOM 709 O O . VAL A 1 93 ? -12.238 -3.033 5.862 1.00 97.88 93 VAL A O 1
ATOM 712 N N . ALA A 1 94 ? -13.922 -1.696 6.511 1.00 98.38 94 ALA A N 1
ATOM 713 C CA . ALA A 1 94 ? -14.181 -1.149 5.184 1.00 98.38 94 ALA A CA 1
ATOM 714 C C . ALA A 1 94 ? -12.946 -0.432 4.613 1.00 98.38 94 ALA A C 1
ATOM 716 O O . ALA A 1 94 ? -12.550 -0.704 3.475 1.00 98.38 94 ALA A O 1
ATOM 717 N N . ALA A 1 95 ? -12.282 0.414 5.409 1.00 98.44 95 ALA A N 1
ATOM 718 C CA . ALA A 1 95 ? -11.051 1.091 5.005 1.00 98.44 95 ALA A CA 1
ATOM 719 C C . ALA A 1 95 ? -9.918 0.098 4.692 1.00 98.44 95 ALA A C 1
ATOM 721 O O . ALA A 1 95 ? -9.265 0.208 3.651 1.00 98.44 95 ALA A O 1
ATOM 722 N N . LYS A 1 96 ? -9.729 -0.924 5.536 1.00 98.62 96 LYS A N 1
ATOM 723 C CA . LYS A 1 96 ? -8.735 -1.984 5.311 1.00 98.62 96 LYS A CA 1
ATOM 724 C C . LYS A 1 96 ? -8.994 -2.751 4.018 1.00 98.62 96 LYS A C 1
ATOM 726 O O . LYS A 1 96 ? -8.085 -2.914 3.205 1.00 98.62 96 LYS A O 1
ATOM 731 N N . ASN A 1 97 ? -10.233 -3.190 3.808 1.00 98.62 97 ASN A N 1
ATOM 732 C CA . ASN A 1 97 ? -10.638 -3.904 2.600 1.00 98.62 97 ASN A CA 1
ATOM 733 C C . ASN A 1 97 ? -10.436 -3.043 1.353 1.00 98.62 97 ASN A C 1
ATOM 735 O O . ASN A 1 97 ? -9.989 -3.546 0.322 1.00 98.62 97 ASN A O 1
ATOM 739 N N . ARG A 1 98 ? -10.697 -1.734 1.452 1.00 98.62 98 ARG A N 1
ATOM 740 C CA . ARG A 1 98 ? -10.402 -0.807 0.362 1.00 98.62 98 ARG A CA 1
ATOM 741 C C . ARG A 1 98 ? -8.908 -0.769 0.033 1.00 98.62 98 ARG A C 1
ATOM 743 O O . ARG A 1 98 ? -8.575 -0.817 -1.145 1.00 98.62 98 ARG A O 1
ATOM 750 N N . GLY A 1 99 ? -8.031 -0.774 1.037 1.00 98.50 99 GLY A N 1
ATOM 751 C CA . GLY A 1 99 ? -6.579 -0.865 0.842 1.00 98.50 99 GLY A CA 1
ATOM 752 C C . GLY A 1 99 ? -6.137 -2.132 0.107 1.00 98.50 99 GLY A C 1
ATOM 753 O O . GLY A 1 99 ? -5.322 -2.061 -0.809 1.00 98.50 99 GLY A O 1
ATOM 754 N N . VAL A 1 100 ? -6.726 -3.283 0.442 1.00 98.50 100 VAL A N 1
ATOM 755 C CA . VAL A 1 100 ? -6.468 -4.556 -0.261 1.00 98.50 100 VAL A CA 1
ATOM 756 C C . VAL A 1 100 ? -6.886 -4.475 -1.733 1.00 98.50 100 VAL A C 1
ATOM 758 O O . VAL A 1 100 ? -6.144 -4.894 -2.624 1.00 98.50 100 VAL A O 1
ATOM 761 N N . ILE A 1 101 ? -8.080 -3.935 -1.997 1.00 98.38 101 ILE A N 1
ATOM 762 C CA . ILE A 1 101 ? -8.608 -3.782 -3.358 1.00 98.38 101 ILE A CA 1
ATOM 763 C C . ILE A 1 101 ? -7.718 -2.842 -4.168 1.00 98.38 101 ILE A C 1
ATOM 765 O O . ILE A 1 101 ? -7.308 -3.208 -5.267 1.00 98.38 101 ILE A O 1
ATOM 769 N N . ASP A 1 102 ? -7.397 -1.671 -3.618 1.00 98.38 102 ASP A N 1
ATOM 770 C CA . ASP A 1 102 ? -6.589 -0.663 -4.298 1.00 98.38 102 ASP A CA 1
ATOM 771 C C . ASP A 1 102 ? -5.180 -1.189 -4.602 1.00 98.38 102 ASP A C 1
ATOM 773 O O . ASP A 1 102 ? -4.725 -1.029 -5.730 1.00 98.38 102 ASP A O 1
ATOM 777 N N . PHE A 1 103 ? -4.535 -1.914 -3.678 1.00 97.50 103 PHE A N 1
ATOM 778 C CA . PHE A 1 103 ? -3.243 -2.561 -3.946 1.00 97.50 103 PHE A CA 1
ATOM 779 C C . PHE A 1 103 ? -3.317 -3.542 -5.125 1.00 97.50 103 PHE A C 1
ATOM 781 O O . PHE A 1 103 ? -2.454 -3.549 -6.003 1.00 97.50 103 PHE A O 1
ATOM 788 N N . ARG A 1 104 ? -4.359 -4.383 -5.182 1.00 96.44 104 ARG A N 1
ATOM 789 C CA . ARG A 1 104 ? -4.526 -5.338 -6.287 1.00 96.44 104 ARG A CA 1
ATOM 790 C C . ARG A 1 104 ? -4.761 -4.621 -7.616 1.00 96.44 104 ARG A C 1
ATOM 792 O O . ARG A 1 104 ? -4.144 -4.999 -8.610 1.00 96.44 104 ARG A O 1
ATOM 799 N N . THR A 1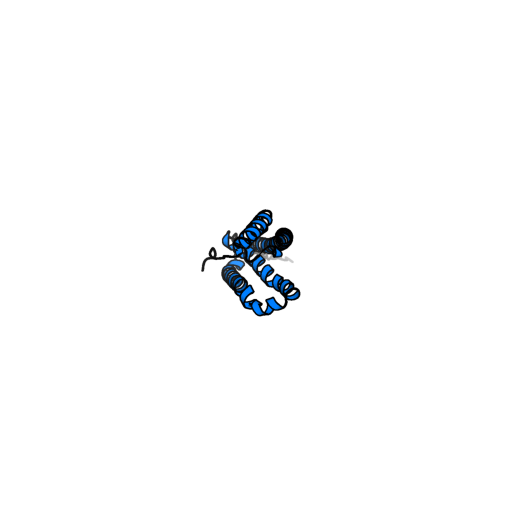 105 ? -5.622 -3.605 -7.627 1.00 96.62 105 THR A N 1
ATOM 800 C CA . THR A 1 105 ? -5.905 -2.793 -8.818 1.00 96.62 105 THR A CA 1
ATOM 801 C C . THR A 1 105 ? -4.644 -2.082 -9.302 1.00 96.62 105 THR A C 1
ATOM 803 O O . THR A 1 105 ? -4.289 -2.199 -10.473 1.00 96.62 105 THR A O 1
ATOM 806 N N . ALA A 1 106 ? -3.913 -1.424 -8.398 1.00 95.69 106 ALA A N 1
ATOM 807 C CA . ALA A 1 106 ? -2.655 -0.758 -8.708 1.00 95.69 106 ALA A CA 1
ATOM 808 C C . ALA A 1 106 ? -1.614 -1.752 -9.239 1.00 95.69 106 ALA A C 1
ATOM 810 O O . ALA A 1 106 ? -1.006 -1.501 -10.274 1.00 95.69 106 ALA A O 1
ATOM 811 N N . ARG A 1 107 ? -1.461 -2.934 -8.626 1.00 94.38 107 ARG A N 1
ATOM 812 C CA . ARG A 1 107 ? -0.557 -3.982 -9.132 1.00 94.38 107 ARG A CA 1
ATOM 813 C C . ARG A 1 107 ? -0.926 -4.428 -10.548 1.00 94.38 107 ARG A C 1
ATOM 815 O O . ARG A 1 107 ? -0.038 -4.530 -11.390 1.00 94.38 107 ARG A O 1
ATOM 822 N N . GLN A 1 108 ? -2.202 -4.702 -10.820 1.00 94.38 108 GLN A N 1
ATOM 823 C CA . GLN A 1 108 ? -2.668 -5.131 -12.145 1.00 94.38 108 GLN A CA 1
ATOM 824 C C . GLN A 1 108 ? -2.424 -4.055 -13.206 1.00 94.38 108 GLN A C 1
ATOM 826 O O . GLN A 1 108 ? -1.841 -4.342 -14.253 1.00 94.38 108 GLN A O 1
ATOM 831 N N . HIS A 1 109 ? -2.806 -2.812 -12.910 1.00 95.19 109 HIS A N 1
ATOM 832 C CA . HIS A 1 109 ? -2.574 -1.679 -13.803 1.00 95.19 109 HIS A CA 1
ATOM 833 C C . HIS A 1 109 ? -1.079 -1.414 -14.003 1.00 95.19 109 HIS A C 1
ATOM 835 O O . HIS A 1 109 ? -0.626 -1.161 -15.113 1.00 95.19 109 HIS A O 1
ATOM 841 N N . GLY A 1 110 ? -0.282 -1.581 -12.951 1.00 93.88 110 GLY A N 1
ATOM 842 C CA . GLY A 1 110 ? 1.171 -1.491 -12.987 1.00 93.88 110 GLY A CA 1
ATOM 843 C C . GLY A 1 110 ? 1.824 -2.466 -13.944 1.00 93.88 110 GLY A C 1
ATOM 844 O O . GLY A 1 110 ? 2.697 -2.074 -14.711 1.00 93.88 110 GLY A O 1
ATOM 845 N N . GLN A 1 111 ? 1.382 -3.723 -13.939 1.00 92.25 111 GLN A N 1
ATOM 846 C CA . GLN A 1 111 ? 1.858 -4.729 -14.892 1.00 92.25 111 GLN A CA 1
ATOM 847 C C . GLN A 1 111 ? 1.512 -4.337 -16.334 1.00 92.25 111 GLN A C 1
ATOM 849 O O . GLN A 1 111 ? 2.363 -4.428 -17.218 1.00 92.25 111 GLN A O 1
ATOM 854 N N . ALA A 1 112 ? 0.302 -3.819 -16.570 1.00 94.12 112 ALA A N 1
ATOM 855 C CA . ALA A 1 112 ? -0.071 -3.288 -17.880 1.00 94.12 112 ALA A CA 1
ATOM 856 C C . ALA A 1 112 ? 0.799 -2.080 -18.284 1.00 94.12 112 ALA A C 1
ATOM 858 O O . ALA A 1 112 ? 1.193 -1.967 -19.444 1.00 94.12 112 ALA A O 1
ATOM 859 N N . CYS A 1 113 ? 1.154 -1.211 -17.334 1.00 95.19 113 CYS A N 1
ATOM 860 C CA . CYS A 1 113 ? 2.062 -0.092 -17.570 1.00 95.19 113 CYS A CA 1
ATOM 861 C C . CYS A 1 113 ? 3.502 -0.539 -17.843 1.00 95.19 113 CYS A C 1
ATOM 863 O O . CYS A 1 113 ? 4.150 0.048 -18.702 1.00 95.19 113 CYS A O 1
ATOM 865 N N . LEU A 1 114 ? 4.006 -1.584 -17.179 1.00 92.06 114 LEU A N 1
ATOM 866 C CA . LEU A 1 114 ? 5.326 -2.155 -17.479 1.00 92.06 114 LEU A CA 1
ATOM 867 C C . LEU A 1 114 ? 5.394 -2.699 -18.912 1.00 92.06 114 LEU A C 1
ATOM 869 O O . LEU A 1 114 ? 6.402 -2.507 -19.584 1.00 92.06 114 LEU A O 1
ATOM 873 N N . ALA A 1 115 ? 4.312 -3.304 -19.410 1.00 92.25 115 ALA A N 1
ATOM 874 C CA . ALA A 1 115 ? 4.237 -3.762 -20.797 1.00 92.25 115 ALA A CA 1
ATOM 875 C C . ALA A 1 115 ? 4.227 -2.602 -21.819 1.00 92.25 115 ALA A C 1
ATOM 877 O O . ALA A 1 115 ? 4.733 -2.756 -22.928 1.00 92.25 115 ALA A O 1
ATOM 878 N N . GLN A 1 116 ? 3.668 -1.441 -21.455 1.00 93.00 116 GLN A N 1
ATOM 879 C CA . GLN A 1 116 ? 3.647 -0.234 -22.300 1.00 93.00 116 GLN A CA 1
ATOM 880 C C . GLN A 1 116 ? 4.932 0.600 -22.196 1.00 93.00 116 GLN A C 1
ATOM 882 O O . GLN A 1 116 ? 5.287 1.319 -23.130 1.00 93.00 116 GLN A O 1
ATOM 887 N N . CYS A 1 117 ? 5.628 0.498 -21.066 1.00 93.31 117 CYS A N 1
ATOM 888 C CA . CYS A 1 117 ? 6.854 1.216 -20.746 1.00 93.31 117 CYS A CA 1
ATOM 889 C C . CYS A 1 117 ? 7.989 0.203 -20.516 1.00 93.31 117 CYS A C 1
ATOM 891 O O . CYS A 1 117 ? 8.382 -0.018 -19.366 1.00 93.31 117 CYS A O 1
ATOM 893 N N . PRO A 1 118 ? 8.505 -0.433 -21.585 1.00 86.38 118 PRO A N 1
ATOM 894 C CA . PRO A 1 118 ? 9.470 -1.524 -21.478 1.00 86.38 118 PRO A CA 1
ATOM 895 C C . PRO A 1 118 ? 10.766 -1.066 -20.803 1.00 86.38 118 PRO A C 1
ATOM 897 O O . PRO A 1 118 ? 11.422 -0.118 -21.248 1.00 86.38 118 PRO A O 1
ATOM 900 N N . MET A 1 119 ? 11.140 -1.758 -19.726 1.00 84.25 119 MET A N 1
ATOM 901 C CA . MET A 1 119 ? 12.392 -1.529 -18.993 1.00 84.25 119 MET A CA 1
ATOM 902 C C . MET A 1 119 ? 13.623 -1.885 -19.830 1.00 84.25 119 MET A C 1
ATOM 904 O O . MET A 1 119 ? 14.703 -1.367 -19.577 1.00 84.25 119 MET A O 1
ATOM 908 N N . GLU A 1 120 ? 13.472 -2.717 -20.859 1.00 81.50 120 GLU A N 1
ATOM 909 C CA . GLU A 1 120 ? 14.524 -3.099 -21.805 1.00 81.50 120 GLU A CA 1
ATOM 910 C C . GLU A 1 120 ? 15.044 -1.899 -22.610 1.00 81.50 120 GLU A C 1
ATOM 912 O O . GLU A 1 120 ? 16.144 -1.941 -23.155 1.00 81.50 120 GLU A O 1
ATOM 917 N N . GLN A 1 121 ? 14.266 -0.813 -22.669 1.00 78.44 121 GLN A N 1
ATOM 918 C CA . GLN A 1 121 ? 14.695 0.454 -23.256 1.00 78.44 121 GLN A CA 1
ATOM 919 C C . GLN A 1 121 ? 15.521 1.309 -22.289 1.00 78.44 121 GLN A C 1
ATOM 921 O O . GLN A 1 121 ? 15.989 2.371 -22.693 1.00 78.44 121 GLN A O 1
ATOM 926 N N . VAL A 1 122 ? 15.689 0.895 -21.027 1.00 86.75 122 VAL A N 1
ATOM 927 C CA . VAL A 1 122 ? 16.579 1.561 -20.071 1.00 86.75 122 VAL A CA 1
ATOM 928 C C . VAL A 1 122 ? 18.015 1.132 -20.358 1.00 86.75 122 VAL A C 1
ATOM 930 O O . VAL A 1 122 ? 18.440 0.033 -20.013 1.00 86.75 122 VAL A O 1
ATOM 933 N N . THR A 1 123 ? 18.767 2.019 -21.000 1.00 88.81 123 THR A N 1
ATOM 934 C CA . THR A 1 123 ? 20.190 1.847 -21.307 1.00 88.81 123 THR A CA 1
ATOM 935 C C . THR A 1 123 ? 21.057 2.682 -20.356 1.00 88.81 123 THR A C 1
ATOM 937 O O . THR A 1 123 ? 20.556 3.442 -19.524 1.00 88.81 123 THR A O 1
ATOM 940 N N . ASN A 1 124 ? 22.383 2.588 -20.501 1.00 88.19 124 ASN A N 1
ATOM 941 C CA . ASN A 1 124 ? 23.332 3.468 -19.803 1.00 88.19 124 ASN A CA 1
ATOM 942 C C . ASN A 1 124 ? 23.357 4.900 -20.374 1.00 88.19 124 ASN A C 1
ATOM 944 O O . ASN A 1 124 ? 24.138 5.736 -19.916 1.00 88.19 124 ASN A O 1
ATOM 948 N N . GLU A 1 125 ? 22.544 5.19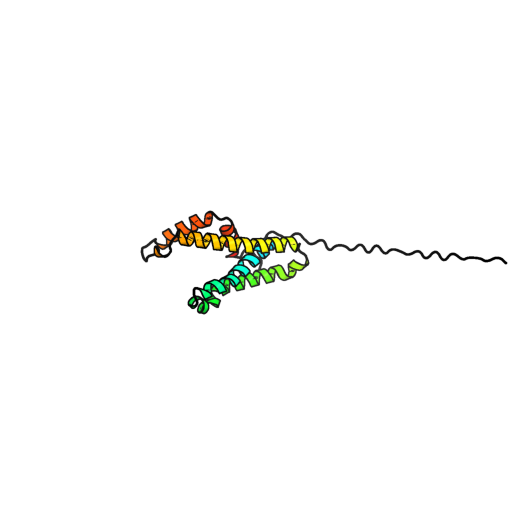5 -21.392 1.00 90.19 125 GLU A N 1
ATOM 949 C CA . GLU A 1 125 ? 22.438 6.537 -21.945 1.00 90.19 125 GLU A CA 1
ATOM 950 C C . GLU A 1 125 ? 21.821 7.493 -20.920 1.00 90.19 125 GLU A C 1
ATOM 952 O O . GLU A 1 125 ? 20.837 7.198 -20.231 1.00 90.19 125 GLU A O 1
ATOM 957 N N . LYS A 1 126 ? 22.399 8.693 -20.835 1.00 91.50 126 LYS A N 1
ATOM 958 C CA . LYS A 1 126 ? 21.909 9.743 -19.946 1.00 91.50 126 LYS A CA 1
ATOM 959 C C . LYS A 1 126 ? 20.440 10.050 -20.259 1.00 91.50 126 LYS A C 1
ATOM 961 O O . LYS A 1 126 ? 20.104 10.423 -21.378 1.00 91.50 126 LYS A O 1
ATOM 966 N N . GLY A 1 127 ? 19.578 9.944 -19.248 1.00 87.19 127 GLY A N 1
ATOM 967 C CA . GLY A 1 127 ? 18.145 10.239 -19.364 1.00 87.19 127 GLY A CA 1
ATOM 968 C C . GLY A 1 127 ? 17.277 9.060 -19.817 1.00 87.19 127 GLY A C 1
ATOM 969 O O . GLY A 1 127 ? 16.057 9.211 -19.892 1.00 87.19 127 GLY A O 1
ATOM 970 N N . SER A 1 128 ? 17.856 7.879 -20.063 1.00 91.06 128 SER A N 1
ATOM 971 C CA . SER A 1 128 ? 17.080 6.682 -20.407 1.00 91.06 128 SER A CA 1
ATOM 972 C C . SER A 1 128 ? 16.113 6.280 -19.285 1.00 91.06 128 SER A C 1
ATOM 974 O O . SER A 1 128 ? 14.940 6.006 -19.546 1.00 91.06 128 SER A O 1
ATOM 976 N N . TYR A 1 129 ? 16.573 6.326 -18.028 1.00 91.88 129 TYR A N 1
ATOM 977 C CA . TYR A 1 129 ? 15.725 6.095 -16.854 1.00 91.88 129 TYR A CA 1
ATOM 978 C C . TYR A 1 129 ? 14.625 7.154 -16.718 1.00 91.88 129 TYR A C 1
ATOM 980 O O . TYR A 1 129 ? 13.473 6.812 -16.469 1.00 91.88 129 TYR A O 1
ATOM 988 N N . ASP A 1 130 ? 14.937 8.433 -16.949 1.00 93.06 130 ASP A N 1
ATOM 989 C CA . ASP A 1 130 ? 13.944 9.512 -16.866 1.00 93.06 130 ASP A CA 1
ATOM 990 C C . ASP A 1 130 ? 12.829 9.337 -17.900 1.00 93.06 130 ASP A C 1
ATOM 992 O O . ASP A 1 130 ? 11.663 9.609 -17.613 1.00 93.06 130 ASP A O 1
ATOM 996 N N . LYS A 1 131 ? 13.172 8.872 -19.107 1.00 91.94 131 LYS A N 1
ATOM 997 C CA . LYS A 1 131 ? 12.199 8.569 -20.161 1.00 91.94 131 LYS A CA 1
ATOM 998 C C . LYS A 1 131 ? 11.277 7.424 -19.747 1.00 91.94 131 LYS A C 1
ATOM 1000 O O . LYS A 1 131 ? 10.058 7.564 -19.865 1.00 91.94 131 LYS A O 1
ATOM 1005 N N . TRP A 1 132 ? 11.843 6.334 -19.229 1.00 94.19 132 TRP A N 1
ATOM 1006 C CA . TRP A 1 132 ? 11.059 5.222 -18.695 1.00 94.19 132 TRP A CA 1
ATOM 1007 C C . TRP A 1 132 ? 10.151 5.679 -17.548 1.00 94.19 132 TRP A C 1
ATOM 1009 O O . TRP A 1 132 ? 8.942 5.460 -17.591 1.00 94.19 132 TRP A O 1
ATOM 1019 N N . ASN A 1 133 ? 10.701 6.411 -16.577 1.00 93.75 133 ASN A N 1
ATOM 1020 C CA . ASN A 1 133 ? 9.966 6.893 -15.414 1.00 93.75 133 ASN A CA 1
ATOM 1021 C C . ASN A 1 133 ? 8.821 7.838 -15.807 1.00 93.75 133 ASN A C 1
ATOM 1023 O O . ASN A 1 133 ? 7.734 7.748 -15.240 1.00 93.75 133 ASN A O 1
ATOM 1027 N N . LYS A 1 134 ? 9.023 8.710 -16.805 1.00 95.06 134 LYS A N 1
ATOM 1028 C CA . LYS A 1 134 ? 7.960 9.566 -17.357 1.00 95.06 134 LYS A CA 1
ATOM 1029 C C . LYS A 1 134 ? 6.843 8.748 -18.000 1.00 95.06 134 LYS A C 1
ATOM 1031 O O . LYS A 1 134 ? 5.680 9.031 -17.732 1.00 95.06 134 LYS A O 1
ATOM 1036 N N . CYS A 1 135 ? 7.181 7.738 -18.804 1.00 95.81 135 CYS A N 1
ATOM 1037 C CA . CYS A 1 135 ? 6.194 6.827 -19.389 1.00 95.81 135 CYS A CA 1
ATOM 1038 C C . CYS A 1 135 ? 5.391 6.117 -18.290 1.00 95.81 135 CYS A C 1
ATOM 1040 O O . CYS A 1 135 ? 4.162 6.192 -18.263 1.00 95.81 135 CYS A O 1
ATOM 1042 N N . PHE A 1 136 ? 6.090 5.486 -17.343 1.00 95.00 136 PHE A N 1
ATOM 1043 C CA . PHE A 1 136 ? 5.467 4.694 -16.288 1.00 95.00 136 PHE A CA 1
ATOM 1044 C C . PHE A 1 136 ? 4.595 5.554 -15.364 1.00 95.00 136 PHE A C 1
ATOM 1046 O O . PHE A 1 136 ? 3.459 5.192 -15.058 1.00 95.00 136 PHE A O 1
ATOM 1053 N N . SER A 1 137 ? 5.084 6.736 -14.977 1.00 94.19 137 SER A N 1
ATOM 1054 C CA . SER A 1 137 ? 4.326 7.697 -14.165 1.00 94.19 137 SER A CA 1
ATOM 1055 C C . SER A 1 137 ? 3.077 8.200 -14.891 1.00 94.19 137 SER A C 1
ATOM 1057 O O . SER A 1 137 ? 2.012 8.276 -14.287 1.00 94.19 137 SER A O 1
ATOM 1059 N N . ALA A 1 138 ? 3.170 8.501 -16.191 1.00 95.69 138 ALA A N 1
ATOM 1060 C CA . ALA A 1 138 ? 2.015 8.935 -16.977 1.00 95.69 138 ALA A CA 1
ATOM 1061 C C . ALA A 1 138 ? 0.954 7.829 -17.098 1.00 95.69 138 ALA A C 1
ATOM 1063 O O . ALA A 1 138 ? -0.235 8.105 -16.962 1.00 95.69 138 ALA A O 1
ATOM 1064 N N . CYS A 1 139 ? 1.373 6.577 -17.302 1.00 96.19 139 CYS A N 1
ATOM 1065 C CA . CYS A 1 139 ? 0.459 5.438 -17.377 1.00 96.19 139 CYS A CA 1
ATOM 1066 C C . CYS A 1 139 ? -0.234 5.153 -16.033 1.00 96.19 139 CYS A C 1
ATOM 1068 O O . CYS A 1 139 ? -1.447 4.943 -15.979 1.00 96.19 139 CYS A O 1
ATOM 1070 N N . THR A 1 140 ? 0.521 5.175 -14.932 1.00 95.12 140 THR A N 1
ATOM 1071 C CA . THR A 1 140 ? -0.013 4.878 -13.591 1.00 95.12 140 THR A CA 1
ATOM 1072 C C . THR A 1 140 ? -0.890 5.998 -13.033 1.00 95.12 140 THR A C 1
ATOM 1074 O O . THR A 1 140 ? -1.819 5.714 -12.281 1.00 95.12 140 THR A O 1
ATOM 1077 N N . ALA A 1 141 ? -0.691 7.248 -13.466 1.00 94.44 141 ALA A N 1
ATOM 1078 C CA . ALA A 1 141 ? -1.549 8.380 -13.104 1.00 94.44 141 ALA A CA 1
ATOM 1079 C C . ALA A 1 141 ? -3.013 8.230 -13.568 1.00 94.44 141 ALA A C 1
ATOM 1081 O O . ALA A 1 141 ? -3.889 8.918 -13.046 1.00 94.44 141 ALA A O 1
ATOM 1082 N N . LEU A 1 142 ? -3.292 7.332 -14.522 1.00 93.25 142 LEU A N 1
ATOM 1083 C CA . LEU A 1 142 ? -4.649 7.029 -14.987 1.00 93.25 142 LEU A CA 1
ATOM 1084 C C . LEU A 1 142 ? -5.459 6.182 -13.995 1.00 93.25 142 LEU A C 1
ATOM 1086 O O . LEU A 1 142 ? -6.678 6.110 -14.128 1.00 93.25 142 LEU A O 1
ATOM 1090 N N . GLU A 1 143 ? -4.808 5.556 -13.011 1.00 96.44 143 GLU A N 1
ATOM 1091 C CA . GLU A 1 143 ? -5.458 4.700 -12.019 1.00 96.44 143 GLU A CA 1
ATOM 1092 C C . GLU A 1 143 ? -5.391 5.341 -10.621 1.00 96.44 143 GLU A C 1
ATOM 1094 O O . GLU A 1 143 ? -4.339 5.333 -9.976 1.00 96.44 143 GLU A O 1
ATOM 1099 N N . PRO A 1 144 ? -6.507 5.874 -10.089 1.00 95.81 144 PRO A N 1
ATOM 1100 C CA . PRO A 1 144 ? -6.531 6.525 -8.781 1.00 95.81 144 PRO A CA 1
ATOM 1101 C C . PRO A 1 144 ? -6.050 5.654 -7.609 1.00 95.81 144 PRO A C 1
ATOM 1103 O O . PRO A 1 144 ? -5.618 6.198 -6.589 1.00 95.81 144 PRO A O 1
ATOM 1106 N N . ALA A 1 145 ? -6.133 4.321 -7.711 1.00 96.12 145 ALA A N 1
ATOM 1107 C CA . ALA A 1 145 ? -5.601 3.414 -6.694 1.00 96.12 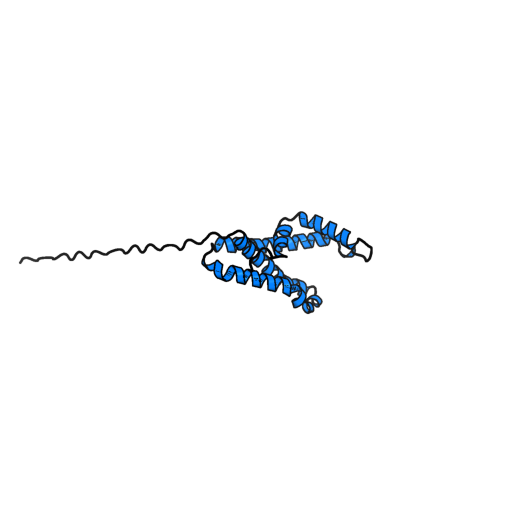145 ALA A CA 1
ATOM 1108 C C . ALA A 1 145 ? -4.091 3.597 -6.469 1.00 96.12 145 ALA A C 1
ATOM 1110 O O . ALA A 1 145 ? -3.648 3.517 -5.324 1.00 96.12 145 ALA A O 1
ATOM 1111 N N . TYR A 1 146 ? -3.324 3.943 -7.512 1.00 93.56 146 TYR A N 1
ATOM 1112 C CA . TYR A 1 146 ? -1.887 4.203 -7.395 1.00 93.56 146 TYR A CA 1
ATOM 1113 C C . TYR A 1 146 ? -1.588 5.352 -6.436 1.00 93.56 146 TYR A C 1
ATOM 1115 O O . TYR A 1 146 ? -0.789 5.199 -5.516 1.00 93.56 146 TYR A O 1
ATOM 1123 N N . ALA A 1 147 ? -2.260 6.492 -6.616 1.00 93.44 147 ALA A N 1
ATOM 1124 C CA . ALA A 1 147 ? -2.053 7.664 -5.768 1.00 93.44 147 ALA A CA 1
ATOM 1125 C C . ALA A 1 147 ? -2.460 7.398 -4.309 1.00 93.44 147 ALA A C 1
ATOM 1127 O O . ALA A 1 147 ? -1.802 7.864 -3.377 1.00 93.44 147 ALA A O 1
ATOM 1128 N N . ARG A 1 148 ? -3.530 6.620 -4.089 1.00 95.62 148 ARG A N 1
ATOM 1129 C CA . ARG A 1 148 ? -3.964 6.254 -2.733 1.00 95.62 148 ARG A CA 1
ATOM 1130 C C . ARG A 1 148 ? -2.985 5.297 -2.057 1.00 95.62 148 ARG A C 1
ATOM 1132 O O . ARG A 1 148 ? -2.639 5.522 -0.899 1.00 95.62 148 ARG A O 1
ATOM 1139 N N . GLU A 1 149 ? -2.518 4.260 -2.754 1.00 95.56 149 GLU A N 1
ATOM 1140 C CA . GLU A 1 149 ? -1.470 3.356 -2.257 1.00 95.56 149 GLU A CA 1
ATOM 1141 C C . GLU A 1 149 ? -0.175 4.116 -1.937 1.00 95.56 149 GLU A C 1
ATOM 1143 O O . GLU A 1 149 ? 0.443 3.866 -0.902 1.00 95.56 149 GLU A O 1
ATOM 1148 N N . ASP A 1 150 ? 0.220 5.068 -2.787 1.00 93.69 150 ASP A N 1
ATOM 1149 C CA . ASP A 1 150 ? 1.452 5.844 -2.618 1.00 93.69 150 ASP A CA 1
ATOM 1150 C C . ASP A 1 150 ? 1.503 6.570 -1.265 1.00 93.69 150 ASP A C 1
ATOM 1152 O O . ASP A 1 150 ? 2.551 6.644 -0.621 1.00 93.69 150 ASP A O 1
ATOM 1156 N N . SER A 1 151 ? 0.337 6.984 -0.756 1.00 94.44 151 SER A N 1
ATOM 1157 C CA . SER A 1 151 ? 0.198 7.606 0.565 1.00 94.44 151 SER A CA 1
ATOM 1158 C C . SER A 1 151 ? 0.587 6.701 1.750 1.00 94.44 151 SER A C 1
ATOM 1160 O O . SER A 1 151 ? 0.749 7.200 2.869 1.00 94.44 151 SER A O 1
ATOM 1162 N N . CYS A 1 152 ? 0.759 5.395 1.512 1.00 96.81 152 CYS A N 1
ATOM 1163 C CA . CYS A 1 152 ? 1.210 4.403 2.489 1.00 96.81 152 CYS A CA 1
ATOM 1164 C C . CYS A 1 152 ? 2.718 4.126 2.433 1.00 96.81 152 CYS A C 1
ATOM 1166 O O . CYS A 1 152 ? 3.218 3.392 3.281 1.00 96.81 152 CYS A O 1
ATOM 1168 N N . LYS A 1 153 ? 3.461 4.704 1.476 1.00 92.94 153 LYS A N 1
ATOM 1169 C CA . LYS A 1 153 ? 4.930 4.571 1.412 1.00 92.94 153 LYS A CA 1
ATOM 1170 C C . LYS A 1 153 ? 5.653 5.370 2.493 1.00 92.94 153 LYS A C 1
ATOM 1172 O O . LYS A 1 153 ? 6.816 5.106 2.773 1.00 92.94 153 LYS A O 1
ATOM 1177 N N . ASN A 1 154 ? 4.986 6.375 3.055 1.00 89.94 154 ASN A N 1
ATOM 1178 C CA . ASN A 1 154 ? 5.521 7.208 4.117 1.00 89.94 154 ASN A CA 1
ATOM 1179 C C . ASN A 1 154 ? 4.433 7.464 5.164 1.00 89.94 154 ASN A C 1
ATOM 1181 O O . ASN A 1 154 ? 3.492 8.229 4.935 1.00 89.94 154 ASN A O 1
ATOM 1185 N N . ILE A 1 155 ? 4.580 6.828 6.326 1.00 93.75 155 ILE A N 1
ATOM 1186 C CA . ILE A 1 155 ? 3.644 6.948 7.448 1.00 93.75 155 ILE A CA 1
ATOM 1187 C C . ILE A 1 155 ? 4.056 8.013 8.477 1.00 93.75 155 ILE A C 1
ATOM 1189 O O . ILE A 1 155 ? 3.644 7.948 9.630 1.00 93.75 155 ILE A O 1
ATOM 1193 N N . ASN A 1 156 ? 4.841 9.026 8.090 1.00 93.25 156 ASN A N 1
ATOM 1194 C CA . ASN A 1 156 ? 5.229 10.136 8.980 1.00 93.25 156 ASN A CA 1
ATOM 1195 C C . ASN A 1 156 ? 4.048 11.010 9.441 1.00 93.25 156 ASN A C 1
ATOM 1197 O O . ASN A 1 156 ? 4.216 11.862 10.305 1.00 93.25 156 ASN A O 1
ATOM 1201 N N . TRP A 1 157 ? 2.858 10.807 8.871 1.00 92.75 157 TRP A N 1
ATOM 1202 C CA . TRP A 1 157 ? 1.610 11.409 9.341 1.00 92.75 157 TRP A CA 1
ATOM 1203 C C . TRP A 1 157 ? 1.055 10.732 10.607 1.00 92.75 157 TRP A C 1
ATOM 1205 O O . TRP A 1 157 ? 0.162 11.285 11.245 1.00 92.75 157 TRP A O 1
ATOM 1215 N N . LEU A 1 158 ? 1.551 9.543 10.965 1.00 92.38 158 LEU A N 1
ATOM 1216 C CA . LEU A 1 158 ? 1.168 8.844 12.185 1.00 92.38 158 LEU A CA 1
ATOM 1217 C C . LEU A 1 158 ? 1.907 9.460 13.386 1.00 92.38 158 LEU A C 1
ATOM 1219 O O . LEU A 1 158 ? 3.131 9.612 13.313 1.00 92.38 158 LEU A O 1
ATOM 1223 N N . PRO A 1 159 ? 1.214 9.789 14.491 1.00 77.81 159 PRO A N 1
ATOM 1224 C CA . PRO A 1 159 ? 1.884 10.200 15.719 1.00 77.81 159 PRO A CA 1
ATOM 1225 C C . PRO A 1 159 ? 2.760 9.061 16.265 1.00 77.81 159 PRO A C 1
ATOM 1227 O O . PRO A 1 159 ? 2.497 7.886 16.002 1.00 77.81 159 PRO A O 1
ATOM 1230 N N . PHE A 1 160 ? 3.821 9.458 16.968 1.00 70.31 160 PHE A N 1
ATOM 1231 C CA . PHE A 1 160 ? 4.895 8.608 17.493 1.00 70.31 160 PHE A CA 1
ATOM 1232 C C . PHE A 1 160 ? 4.404 7.439 18.355 1.00 70.31 160 PHE A C 1
ATOM 1234 O O . PHE A 1 160 ? 3.499 7.648 19.196 1.00 70.31 160 PHE A O 1
#

Organism: NCBI:txid592050

pLDDT: mean 88.59, std 14.14, range [39.31, 98.62]

Radius of gyration: 27.6 Å; chains: 1; bounding box: 90×34×80 Å